Protein AF-A0A5C1QL79-F1 (afdb_monomer)

Secondary structure (DSSP, 8-state):
-----------S--EEEEEETTEEEEEE------TT------HHHHHHHHHHTTT-SSPP-HHHHHHHHH-TT---TTSHHHHHGGGGGGGTSGGGB-HHHHHHHHHHHHH-GGGHHHHHHHHHHHHS-SBHHHHHHH-S--HHHHHHHHHHHHHHHS------

pLDDT: mean 79.56, std 21.94, range [31.44, 98.38]

InterPro domains:
  IPR010181 CGCAxxGCC motif [PF09719] (61-155)

Structure (mmCIF, N/CA/C/O backbone):
data_AF-A0A5C1QL79-F1
#
_entry.id   AF-A0A5C1QL79-F1
#
loop_
_atom_site.group_PDB
_atom_site.id
_atom_site.type_symbol
_atom_site.label_atom_id
_atom_site.label_alt_id
_atom_site.label_comp_id
_atom_site.label_asym_id
_atom_site.label_entity_id
_atom_site.label_seq_id
_atom_site.pdbx_PDB_ins_code
_atom_site.Cartn_x
_atom_site.Cartn_y
_atom_site.Cartn_z
_atom_site.occupancy
_atom_site.B_iso_or_equiv
_atom_site.auth_seq_id
_atom_site.auth_comp_id
_atom_site.auth_asym_id
_atom_site.auth_atom_id
_atom_site.pdbx_PDB_model_num
ATOM 1 N N . MET A 1 1 ? 9.661 -48.368 19.932 1.00 37.50 1 MET A N 1
ATOM 2 C CA . MET A 1 1 ? 11.037 -48.043 19.492 1.00 37.50 1 MET A CA 1
ATOM 3 C C . MET A 1 1 ? 10.928 -47.336 18.146 1.00 37.50 1 MET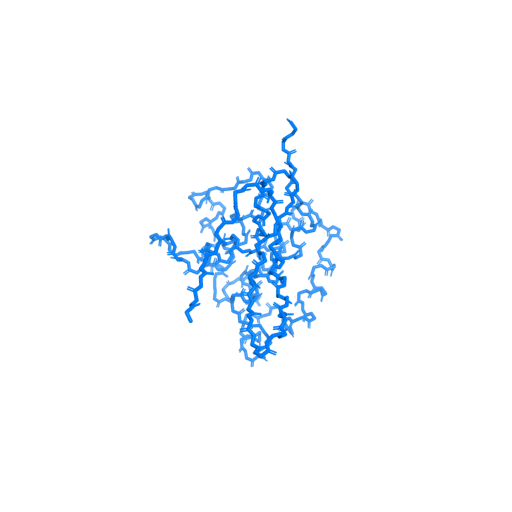 A C 1
ATOM 5 O O . MET A 1 1 ? 10.628 -47.990 17.159 1.00 37.50 1 MET A O 1
ATOM 9 N N . ILE A 1 2 ? 11.029 -46.004 18.117 1.00 36.25 2 ILE A N 1
ATOM 10 C CA . ILE A 1 2 ? 10.873 -45.214 16.884 1.00 36.25 2 ILE A CA 1
ATOM 11 C C . ILE A 1 2 ? 12.192 -45.301 16.110 1.00 36.25 2 ILE A C 1
ATOM 13 O O . ILE A 1 2 ? 13.220 -44.824 16.584 1.00 36.25 2 ILE A O 1
ATOM 17 N N . ARG A 1 3 ? 12.179 -45.957 14.947 1.00 33.50 3 ARG A N 1
ATOM 18 C CA . ARG A 1 3 ? 13.311 -45.989 14.012 1.00 33.50 3 ARG A CA 1
ATOM 19 C C . ARG A 1 3 ? 13.091 -44.905 12.959 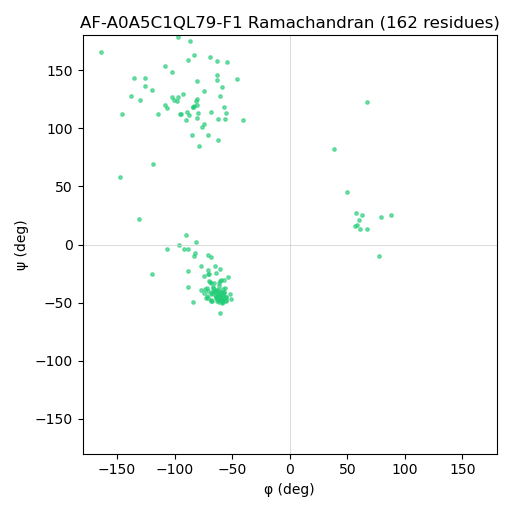1.00 33.50 3 ARG A C 1
ATOM 21 O O . ARG A 1 3 ? 12.176 -45.019 12.153 1.00 33.50 3 ARG A O 1
ATOM 28 N N . PHE A 1 4 ? 13.932 -43.875 12.965 1.00 34.81 4 PHE A N 1
ATOM 29 C CA . PHE A 1 4 ? 14.011 -42.905 11.875 1.00 34.81 4 PHE A CA 1
ATOM 30 C C . PHE A 1 4 ? 14.857 -43.507 10.750 1.00 34.81 4 PHE A C 1
ATOM 32 O O . PHE A 1 4 ? 16.066 -43.669 10.898 1.00 34.81 4 PHE A O 1
ATOM 39 N N . LEU A 1 5 ? 14.224 -43.874 9.638 1.00 39.47 5 LEU A N 1
ATOM 40 C CA . LEU A 1 5 ? 14.922 -44.177 8.390 1.00 39.47 5 LEU A CA 1
ATOM 41 C C . LEU A 1 5 ? 14.931 -42.898 7.552 1.00 39.47 5 LEU A C 1
ATOM 43 O O . LEU A 1 5 ? 13.877 -42.438 7.123 1.00 39.47 5 LEU A O 1
ATOM 47 N N . ILE A 1 6 ? 16.111 -42.308 7.355 1.00 38.75 6 ILE A N 1
ATOM 48 C CA . ILE A 1 6 ? 16.303 -41.195 6.418 1.00 38.75 6 ILE A CA 1
ATOM 49 C C . ILE A 1 6 ? 16.503 -41.818 5.028 1.00 38.75 6 ILE A C 1
ATOM 51 O O . ILE A 1 6 ? 17.470 -42.565 4.856 1.00 38.75 6 ILE A O 1
ATOM 55 N N . PRO A 1 7 ? 15.635 -41.555 4.035 1.00 36.47 7 PRO A N 1
ATOM 56 C CA . PRO A 1 7 ? 15.875 -42.029 2.686 1.00 36.47 7 PRO A CA 1
ATOM 57 C C . PRO A 1 7 ? 16.978 -41.198 2.023 1.00 36.47 7 PRO A C 1
ATOM 59 O O . PRO A 1 7 ? 16.960 -39.966 2.033 1.00 36.47 7 PRO A O 1
ATOM 62 N N . LEU A 1 8 ? 17.931 -41.907 1.420 1.00 38.38 8 LEU A N 1
ATOM 63 C CA . LEU A 1 8 ? 18.902 -41.370 0.477 1.00 38.38 8 LEU A CA 1
ATOM 64 C C . LEU A 1 8 ? 18.160 -40.831 -0.755 1.00 38.38 8 LEU A C 1
ATOM 66 O O . LEU A 1 8 ? 17.650 -41.598 -1.562 1.00 38.38 8 LEU A O 1
ATOM 70 N N . ASN A 1 9 ? 18.120 -39.503 -0.866 1.00 42.16 9 ASN A N 1
ATOM 71 C CA . ASN A 1 9 ? 18.076 -38.727 -2.106 1.00 42.16 9 ASN A CA 1
ATOM 72 C C . ASN A 1 9 ? 17.209 -39.292 -3.257 1.00 42.16 9 ASN A C 1
ATOM 74 O O . ASN A 1 9 ? 17.738 -39.844 -4.218 1.00 42.16 9 ASN A O 1
ATOM 78 N N . GLN A 1 10 ? 15.898 -39.034 -3.209 1.00 39.25 10 GLN A N 1
ATOM 79 C CA . GLN A 1 10 ? 15.092 -38.695 -4.389 1.00 39.25 10 GLN A CA 1
ATOM 80 C C . GLN A 1 10 ? 14.151 -37.548 -4.002 1.00 39.25 10 GLN A C 1
ATOM 82 O O . GLN A 1 10 ? 13.545 -37.549 -2.931 1.00 39.25 10 GLN A O 1
ATOM 87 N N . ARG A 1 11 ? 14.176 -36.487 -4.807 1.00 42.06 11 ARG A N 1
ATOM 88 C CA . ARG A 1 11 ? 13.841 -35.122 -4.394 1.00 42.06 11 ARG A CA 1
ATOM 89 C C . ARG A 1 11 ? 12.321 -34.869 -4.359 1.00 42.06 11 ARG A C 1
ATOM 91 O O . ARG A 1 11 ? 11.611 -35.259 -5.275 1.00 42.06 11 ARG A O 1
ATOM 98 N N . HIS A 1 12 ? 11.900 -34.125 -3.329 1.00 47.12 12 HIS A N 1
ATOM 99 C CA . HIS A 1 12 ? 10.636 -33.374 -3.168 1.00 47.12 12 HIS A CA 1
ATOM 100 C C . HIS A 1 12 ? 9.370 -34.046 -2.593 1.00 47.12 12 HIS A C 1
ATOM 102 O O . HIS A 1 12 ? 8.283 -33.503 -2.749 1.00 47.12 12 HIS A O 1
ATOM 108 N N . THR A 1 13 ? 9.486 -35.099 -1.777 1.00 41.12 13 THR A N 1
ATOM 109 C CA . THR A 1 13 ? 8.448 -35.424 -0.770 1.00 41.12 13 THR A CA 1
ATOM 110 C C . THR A 1 13 ? 9.078 -36.007 0.492 1.00 41.12 13 THR A C 1
ATOM 112 O O . THR A 1 13 ? 9.593 -37.124 0.468 1.00 41.12 13 THR A O 1
ATOM 115 N N . SER A 1 14 ? 9.014 -35.287 1.612 1.00 48.66 14 SER A N 1
ATOM 116 C CA . SER A 1 14 ? 9.331 -35.862 2.923 1.00 48.66 14 SER A CA 1
ATOM 117 C C . SER A 1 14 ? 8.075 -36.544 3.457 1.00 48.66 14 SER A C 1
ATOM 119 O O . SER A 1 14 ? 7.209 -35.893 4.036 1.00 48.66 14 SER A O 1
ATOM 121 N N . ALA A 1 15 ? 7.945 -37.847 3.218 1.00 51.12 15 ALA A N 1
ATOM 122 C CA . ALA A 1 15 ? 6.903 -38.654 3.841 1.00 51.12 15 ALA A CA 1
ATOM 123 C C . ALA A 1 15 ? 7.345 -39.032 5.259 1.00 51.12 15 ALA A C 1
ATOM 125 O O . ALA A 1 15 ? 8.422 -39.604 5.445 1.00 51.12 15 ALA A O 1
ATOM 126 N N . ILE A 1 16 ? 6.523 -38.714 6.260 1.00 57.44 16 ILE A N 1
ATOM 127 C CA . ILE A 1 16 ? 6.724 -39.216 7.619 1.00 57.44 16 ILE A CA 1
ATOM 128 C C . ILE A 1 16 ? 5.812 -40.424 7.799 1.00 57.44 16 ILE A C 1
ATOM 130 O O . ILE A 1 16 ? 4.597 -40.325 7.628 1.00 57.44 16 ILE A O 1
ATOM 134 N N . TYR A 1 17 ? 6.413 -41.557 8.149 1.00 51.44 17 TYR A N 1
ATOM 135 C CA . TYR A 1 17 ? 5.696 -42.795 8.421 1.00 51.44 17 TYR A CA 1
ATOM 136 C C . TYR A 1 17 ? 5.483 -42.950 9.922 1.00 51.44 17 TYR A C 1
ATOM 138 O O . TYR A 1 17 ? 6.443 -42.933 10.696 1.00 51.44 17 TYR A O 1
ATOM 146 N N . PHE A 1 18 ? 4.233 -43.170 10.319 1.00 56.03 18 PHE A N 1
ATOM 147 C CA . PHE A 1 18 ? 3.888 -43.598 11.670 1.00 56.03 18 PHE A CA 1
ATOM 148 C C . PHE A 1 18 ? 3.171 -44.946 11.610 1.00 56.03 18 PHE A C 1
ATOM 150 O O . PHE A 1 18 ? 2.254 -45.139 10.811 1.00 56.03 18 PHE A O 1
ATOM 157 N N . TYR A 1 19 ? 3.602 -45.867 12.472 1.00 51.09 19 TYR A N 1
ATOM 158 C CA . TYR A 1 19 ? 2.957 -47.159 12.684 1.00 51.09 19 TYR A CA 1
ATOM 159 C C . TYR A 1 19 ? 2.273 -47.156 14.047 1.00 51.09 19 TYR A C 1
ATOM 161 O O . TYR A 1 19 ? 2.938 -46.996 15.072 1.00 51.09 19 TYR A O 1
ATOM 169 N N . ILE A 1 20 ? 0.958 -47.358 14.046 1.00 60.03 20 ILE A N 1
ATOM 170 C CA . ILE A 1 20 ? 0.149 -47.599 15.245 1.00 60.03 20 ILE A CA 1
ATOM 171 C C . ILE A 1 20 ? -0.684 -48.850 14.949 1.00 60.03 20 ILE A C 1
ATOM 173 O O . ILE A 1 20 ? -1.341 -48.906 13.916 1.00 60.03 20 ILE A O 1
ATOM 177 N N . ASP A 1 21 ? -0.594 -49.875 15.800 1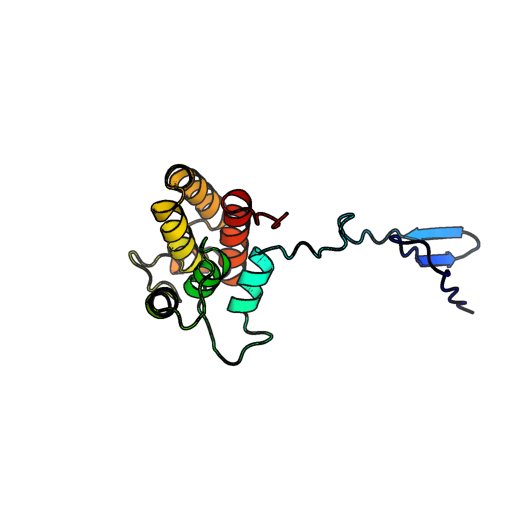.00 65.00 21 ASP A N 1
ATOM 178 C CA . ASP A 1 21 ? -1.376 -51.122 15.704 1.00 65.00 21 ASP A CA 1
ATOM 179 C C . ASP A 1 21 ? -1.374 -51.800 14.319 1.00 65.00 21 ASP A C 1
ATOM 181 O O . ASP A 1 21 ? -2.403 -52.239 13.815 1.00 65.00 21 ASP A O 1
ATOM 185 N N . ASN A 1 22 ? -0.196 -51.897 13.690 1.00 61.16 22 ASN A N 1
ATOM 186 C CA . ASN A 1 22 ? -0.007 -52.446 12.335 1.00 61.16 22 ASN A CA 1
ATOM 187 C C . ASN A 1 22 ? -0.748 -51.691 11.212 1.00 61.16 22 ASN A C 1
ATOM 189 O O . ASN A 1 22 ? -0.806 -52.175 10.082 1.00 61.16 22 ASN A O 1
ATOM 193 N N . ILE A 1 23 ? -1.255 -50.487 11.482 1.00 53.84 23 ILE A N 1
ATOM 194 C CA . ILE A 1 23 ? -1.826 -49.584 10.484 1.00 53.84 23 ILE A CA 1
ATOM 195 C C . ILE A 1 23 ? -0.776 -48.523 10.145 1.00 53.84 23 ILE A C 1
ATOM 197 O O . ILE A 1 23 ? -0.242 -47.837 11.021 1.00 53.84 23 ILE A O 1
ATOM 201 N N . CYS A 1 24 ? -0.459 -48.407 8.855 1.00 50.56 24 CYS A N 1
ATOM 202 C CA . CYS A 1 24 ? 0.482 -47.419 8.346 1.00 50.56 24 CYS A CA 1
ATOM 203 C C . CYS A 1 24 ? -0.278 -46.129 8.012 1.00 50.56 24 CYS A C 1
ATOM 205 O O . CYS A 1 24 ? -1.095 -46.114 7.091 1.00 50.56 24 CYS A O 1
ATOM 207 N N . PHE A 1 25 ? -0.012 -45.046 8.744 1.00 48.22 25 PHE A N 1
ATOM 208 C CA . PHE A 1 25 ? -0.576 -43.730 8.442 1.00 48.22 25 PHE A CA 1
ATOM 209 C C . PHE A 1 25 ? 0.380 -42.937 7.554 1.00 48.22 25 PHE A C 1
ATOM 211 O O . PHE A 1 25 ? 1.569 -42.816 7.858 1.00 48.22 25 PHE A O 1
ATOM 218 N N . PHE A 1 26 ? -0.159 -42.393 6.461 1.00 53.66 26 PHE A N 1
ATOM 219 C CA . PHE A 1 26 ? 0.588 -41.593 5.500 1.00 53.66 26 PHE A CA 1
ATOM 220 C C . PHE A 1 26 ? 0.213 -40.118 5.654 1.00 53.66 26 PHE A C 1
ATOM 222 O O . PHE A 1 26 ? -0.938 -39.743 5.435 1.00 53.66 26 PHE A O 1
ATOM 229 N N . ILE A 1 27 ? 1.178 -39.275 6.022 1.00 50.19 27 ILE A N 1
ATOM 230 C CA . ILE A 1 27 ? 1.002 -37.819 6.042 1.00 50.19 27 ILE A CA 1
ATOM 231 C C . ILE A 1 27 ? 1.936 -37.223 4.990 1.00 50.19 27 ILE A C 1
ATOM 233 O O . ILE A 1 27 ? 3.160 -37.276 5.126 1.00 50.19 27 ILE A O 1
ATOM 237 N N . TYR A 1 28 ? 1.348 -36.660 3.934 1.00 46.53 28 TYR A N 1
ATOM 238 C CA . TYR A 1 28 ? 2.069 -35.878 2.934 1.00 46.53 28 TYR A CA 1
ATOM 239 C C . TYR A 1 28 ? 2.219 -34.439 3.438 1.00 46.53 28 TYR A C 1
ATOM 241 O O . TYR A 1 28 ? 1.225 -33.741 3.630 1.00 46.53 28 TYR A O 1
ATOM 249 N N . ILE A 1 29 ? 3.456 -33.977 3.629 1.00 50.12 29 ILE A N 1
ATOM 250 C CA . ILE A 1 29 ? 3.745 -32.550 3.807 1.00 50.12 29 ILE A CA 1
ATOM 251 C C . ILE A 1 29 ? 4.010 -31.968 2.415 1.00 50.12 29 ILE A C 1
ATOM 253 O O . ILE A 1 29 ? 5.042 -32.257 1.809 1.00 50.12 29 ILE A O 1
ATOM 257 N N . LEU A 1 30 ? 3.066 -31.180 1.892 1.00 44.19 30 LEU A N 1
ATOM 258 C CA . LEU A 1 30 ? 3.231 -30.469 0.623 1.00 44.19 30 LEU A CA 1
ATOM 259 C C . LEU A 1 30 ? 4.140 -29.253 0.844 1.00 44.19 30 LEU A C 1
ATOM 261 O O . LEU A 1 30 ? 3.703 -28.228 1.362 1.00 44.19 30 LEU A O 1
ATOM 265 N N . ASN A 1 31 ? 5.410 -29.372 0.458 1.00 48.97 31 ASN A N 1
ATOM 266 C CA . ASN A 1 31 ? 6.298 -28.219 0.335 1.00 48.97 31 ASN A CA 1
ATOM 267 C C . ASN A 1 31 ? 6.059 -27.566 -1.029 1.00 48.97 31 ASN A C 1
ATOM 269 O O . ASN A 1 31 ? 6.240 -28.198 -2.065 1.00 48.97 31 ASN A O 1
ATOM 273 N N . ASN A 1 32 ? 5.631 -26.306 -1.008 1.00 41.94 32 ASN A N 1
ATOM 274 C CA . ASN A 1 32 ? 5.292 -25.524 -2.193 1.00 41.94 32 ASN A CA 1
ATOM 275 C C . ASN A 1 32 ? 6.589 -25.009 -2.852 1.00 41.94 32 ASN A C 1
ATOM 277 O O . ASN A 1 32 ? 7.066 -23.925 -2.527 1.00 41.94 32 ASN A O 1
ATOM 281 N N . GLN A 1 33 ? 7.221 -25.823 -3.700 1.00 39.81 33 GLN A N 1
ATOM 282 C CA . GLN A 1 33 ? 8.420 -25.455 -4.466 1.00 39.81 33 GLN A CA 1
ATOM 283 C C . GLN A 1 33 ? 8.182 -25.710 -5.957 1.00 39.81 33 GLN A C 1
ATOM 285 O O . GLN A 1 33 ? 7.626 -26.744 -6.324 1.00 39.81 33 GLN A O 1
ATOM 290 N N . ASN A 1 34 ? 8.602 -24.768 -6.802 1.00 43.94 34 ASN A N 1
ATOM 291 C CA . ASN A 1 34 ? 8.626 -24.923 -8.255 1.00 43.94 34 ASN A CA 1
ATOM 292 C C . ASN A 1 34 ? 9.902 -25.668 -8.710 1.00 43.94 34 ASN A C 1
ATOM 294 O O . ASN A 1 34 ? 10.879 -25.803 -7.972 1.00 43.94 34 ASN A O 1
ATOM 298 N N . GLU A 1 35 ? 9.882 -26.167 -9.947 1.00 43.78 35 GLU A N 1
ATOM 299 C CA . GLU A 1 35 ? 10.914 -27.046 -10.523 1.00 43.78 35 GLU A CA 1
ATOM 300 C C . GLU A 1 35 ? 12.280 -26.363 -10.754 1.00 43.78 35 GLU A C 1
ATOM 302 O O . GLU A 1 35 ? 13.273 -27.047 -10.995 1.00 43.78 35 GLU A O 1
ATOM 307 N N . SER A 1 36 ? 12.367 -25.034 -10.628 1.00 50.75 36 SER A N 1
ATOM 308 C CA . SER A 1 36 ? 13.611 -24.259 -10.757 1.00 50.75 36 SER A CA 1
ATOM 309 C C . SER A 1 36 ? 14.392 -24.105 -9.445 1.00 50.75 36 SER A C 1
ATOM 311 O O . SER A 1 36 ? 15.487 -23.546 -9.454 1.00 50.75 36 SER A O 1
ATOM 313 N N . GLY A 1 37 ? 13.871 -24.597 -8.312 1.00 42.38 37 GLY A N 1
ATOM 314 C CA . GLY A 1 37 ? 14.518 -24.428 -7.004 1.00 42.38 37 GLY A CA 1
ATOM 315 C C . GLY A 1 37 ? 14.552 -22.974 -6.518 1.00 42.38 37 GLY A C 1
ATOM 316 O O . GLY A 1 37 ? 15.257 -22.662 -5.557 1.00 42.38 37 GLY A O 1
ATOM 317 N N . GLU A 1 38 ? 13.790 -22.090 -7.162 1.00 41.31 38 GLU A N 1
ATOM 318 C CA . GLU A 1 38 ? 13.656 -20.693 -6.784 1.00 41.31 38 GLU A CA 1
ATOM 319 C C . GLU A 1 38 ? 12.525 -20.600 -5.758 1.00 41.31 38 GLU A C 1
ATOM 321 O O . GLU A 1 38 ? 11.358 -20.849 -6.063 1.00 41.31 38 GLU A O 1
ATOM 326 N N . LEU A 1 39 ? 12.863 -20.286 -4.506 1.00 44.00 39 LEU A N 1
ATOM 327 C CA . LEU A 1 39 ? 11.859 -19.936 -3.508 1.00 44.00 39 LEU A CA 1
ATOM 328 C C . LEU A 1 39 ? 11.070 -18.761 -4.100 1.00 44.00 39 LEU A C 1
ATOM 330 O O . LEU A 1 39 ? 11.627 -17.672 -4.216 1.00 44.00 39 LEU A O 1
ATOM 334 N N . LEU A 1 40 ? 9.816 -18.976 -4.514 1.00 49.25 40 LEU A N 1
ATOM 335 C CA . LEU A 1 40 ? 8.912 -17.876 -4.835 1.00 49.25 40 LEU A CA 1
ATOM 336 C C . LEU A 1 40 ? 8.735 -17.098 -3.536 1.00 49.25 40 LEU A C 1
ATOM 338 O O . LEU A 1 40 ? 7.893 -17.426 -2.701 1.00 49.25 40 LEU A O 1
ATOM 342 N N . VAL A 1 41 ? 9.605 -16.118 -3.316 1.00 56.41 41 VAL A N 1
ATOM 343 C CA . VAL A 1 41 ? 9.419 -15.151 -2.253 1.00 56.41 41 VAL A CA 1
ATOM 344 C C . VAL A 1 41 ? 8.253 -14.311 -2.731 1.00 56.41 41 VAL A C 1
ATOM 346 O O . VAL A 1 41 ? 8.407 -13.395 -3.534 1.00 56.41 41 VAL A O 1
ATOM 349 N N . ASN A 1 42 ? 7.065 -14.703 -2.288 1.00 75.00 42 ASN A N 1
ATOM 350 C CA . ASN A 1 42 ? 5.874 -13.877 -2.275 1.00 75.00 42 ASN A CA 1
ATOM 351 C C . ASN A 1 42 ? 6.303 -12.465 -1.846 1.00 75.00 42 ASN A C 1
ATOM 353 O O . ASN A 1 42 ? 6.705 -12.254 -0.699 1.00 75.00 42 ASN A O 1
ATOM 357 N N . ARG A 1 43 ? 6.332 -11.495 -2.769 1.00 88.00 43 ARG A N 1
ATOM 358 C CA . ARG A 1 43 ? 6.893 -10.161 -2.481 1.00 88.00 43 ARG A CA 1
ATOM 359 C C . ARG A 1 43 ? 6.074 -9.438 -1.417 1.00 88.00 43 ARG A C 1
ATOM 361 O O . ARG A 1 43 ? 6.543 -8.498 -0.786 1.00 88.00 43 ARG A O 1
ATOM 368 N N . GLU A 1 44 ? 4.840 -9.859 -1.168 1.00 92.25 44 GLU A N 1
ATOM 369 C CA . GLU A 1 44 ? 4.035 -9.392 -0.048 1.00 92.25 44 GLU A CA 1
ATOM 370 C C . GLU A 1 44 ? 4.624 -9.818 1.303 1.00 92.25 44 GLU A C 1
ATOM 372 O O . GLU A 1 44 ? 4.553 -9.038 2.255 1.00 92.25 44 GLU A O 1
ATOM 377 N N . ASP A 1 45 ? 5.265 -10.989 1.374 1.00 89.50 45 ASP A N 1
ATOM 378 C CA . ASP A 1 45 ? 6.008 -11.437 2.551 1.00 89.50 45 ASP A CA 1
ATOM 379 C C . ASP A 1 45 ? 7.293 -10.614 2.700 1.00 89.50 45 ASP A C 1
ATOM 381 O O . ASP A 1 45 ? 7.595 -10.158 3.800 1.00 89.50 45 ASP A O 1
ATOM 385 N N . GLU A 1 46 ? 7.984 -10.299 1.598 1.00 89.31 46 GLU A N 1
ATOM 386 C CA . GLU A 1 46 ? 9.138 -9.387 1.611 1.00 89.31 46 GLU A CA 1
ATOM 387 C C . GLU A 1 46 ? 8.748 -7.989 2.135 1.00 89.31 46 GLU A C 1
ATOM 389 O O . GLU A 1 46 ? 9.390 -7.434 3.033 1.00 89.31 46 GLU A O 1
ATOM 394 N N . ALA A 1 47 ? 7.646 -7.423 1.635 1.00 91.19 47 ALA A N 1
ATOM 395 C CA . ALA A 1 47 ? 7.108 -6.151 2.114 1.00 91.19 47 ALA A CA 1
ATOM 396 C C . ALA A 1 47 ? 6.744 -6.219 3.607 1.00 91.19 47 ALA A C 1
ATOM 398 O O . ALA A 1 47 ? 7.014 -5.284 4.373 1.00 91.19 47 ALA A O 1
ATOM 399 N N . LEU A 1 48 ? 6.160 -7.332 4.054 1.00 91.56 48 LEU A N 1
ATOM 400 C CA . LEU A 1 48 ? 5.836 -7.549 5.459 1.00 91.56 48 LEU A CA 1
ATOM 401 C C . LEU A 1 48 ? 7.095 -7.680 6.330 1.00 91.56 48 LEU A C 1
ATOM 403 O O . LEU A 1 48 ? 7.125 -7.165 7.452 1.00 91.56 48 LEU A O 1
ATOM 407 N N . GLU A 1 49 ? 8.151 -8.321 5.841 1.00 89.31 49 GLU A N 1
ATOM 408 C CA . GLU A 1 49 ? 9.441 -8.407 6.525 1.00 89.31 49 GLU A CA 1
ATOM 409 C C . GLU A 1 49 ? 10.092 -7.034 6.684 1.00 89.31 49 GLU A C 1
ATOM 411 O O . GLU A 1 49 ? 10.521 -6.686 7.794 1.00 89.31 49 GLU A O 1
ATOM 416 N N . HIS A 1 50 ? 10.090 -6.213 5.626 1.00 86.38 50 HIS A N 1
ATOM 417 C CA . HIS A 1 50 ? 10.536 -4.820 5.715 1.00 86.38 50 HIS A CA 1
ATOM 418 C C . HIS A 1 50 ? 9.746 -4.087 6.808 1.00 86.38 50 HIS A C 1
ATOM 420 O O . HIS A 1 50 ? 10.342 -3.471 7.698 1.00 86.38 50 HIS A O 1
ATOM 426 N N . PHE A 1 51 ? 8.416 -4.218 6.812 1.00 89.06 51 PHE A N 1
ATOM 427 C CA . PHE A 1 51 ? 7.543 -3.553 7.782 1.00 89.06 51 PHE A CA 1
ATOM 428 C C . PHE A 1 51 ? 7.724 -4.032 9.232 1.00 89.06 51 PHE A C 1
ATOM 430 O O . PHE A 1 51 ? 7.690 -3.220 10.154 1.00 89.06 51 PHE A O 1
ATOM 437 N N . THR A 1 52 ? 7.906 -5.332 9.464 1.00 86.12 52 THR A N 1
ATOM 438 C CA . THR A 1 52 ? 7.971 -5.912 10.821 1.00 86.12 52 THR A CA 1
ATOM 439 C C . THR A 1 52 ? 9.350 -5.809 11.473 1.00 86.12 52 THR A C 1
ATOM 441 O O . THR A 1 52 ? 9.472 -6.044 12.674 1.00 86.12 52 THR A O 1
ATOM 444 N N . HIS A 1 53 ? 10.376 -5.409 10.717 1.00 75.31 53 HIS A N 1
ATOM 445 C CA . HIS A 1 53 ? 11.750 -5.189 11.189 1.00 75.31 53 HIS A CA 1
ATOM 446 C C . HIS A 1 53 ? 12.433 -6.418 11.792 1.00 75.31 53 HIS A C 1
ATOM 448 O O . HIS A 1 53 ? 13.405 -6.254 12.530 1.00 75.31 53 HIS A O 1
ATOM 454 N N . LYS A 1 54 ? 11.979 -7.642 11.483 1.00 63.88 54 LYS A N 1
ATOM 455 C CA . LYS A 1 54 ? 12.564 -8.866 12.062 1.00 63.88 54 LYS A CA 1
ATOM 456 C C . LYS A 1 54 ? 14.086 -8.953 11.879 1.00 63.88 54 LYS A C 1
ATOM 458 O O . LYS A 1 54 ? 14.751 -9.505 12.744 1.00 63.88 54 LYS A O 1
ATOM 463 N N . ASN A 1 55 ? 14.629 -8.337 10.823 1.00 57.78 55 ASN A N 1
ATOM 464 C CA . ASN A 1 55 ? 16.043 -8.429 10.450 1.00 57.78 55 ASN A CA 1
ATOM 465 C C . ASN A 1 55 ? 16.722 -7.063 10.179 1.00 57.78 55 ASN A C 1
ATOM 467 O O . ASN A 1 55 ? 17.708 -7.005 9.445 1.00 57.78 55 ASN A O 1
ATOM 471 N N . ARG A 1 56 ? 16.201 -5.930 10.689 1.00 64.00 56 ARG A N 1
ATOM 472 C CA . ARG A 1 56 ? 16.702 -4.582 10.318 1.00 64.00 56 ARG A CA 1
ATOM 473 C C . ARG A 1 56 ? 16.888 -3.644 11.510 1.00 64.00 56 ARG A C 1
ATOM 475 O O . ARG A 1 56 ? 16.069 -3.601 12.419 1.00 64.00 56 ARG A O 1
ATOM 482 N N . LYS A 1 57 ? 17.942 -2.816 11.442 1.00 67.25 57 LYS A N 1
ATOM 483 C CA . LYS A 1 57 ? 18.194 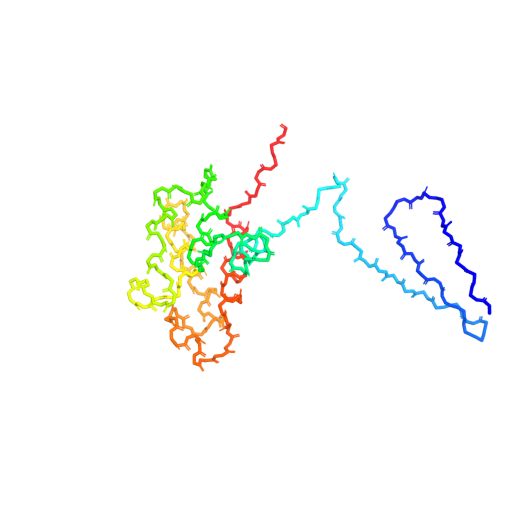-1.719 12.400 1.00 67.25 57 LYS A CA 1
ATOM 484 C C . LYS A 1 57 ? 17.270 -0.512 12.192 1.00 67.25 57 LYS A C 1
ATOM 486 O O . LYS A 1 57 ? 17.019 0.231 13.135 1.00 67.25 57 LYS A O 1
ATOM 491 N N . VAL A 1 58 ? 16.780 -0.303 10.967 1.00 75.69 58 VAL A N 1
ATOM 492 C CA . VAL A 1 58 ? 15.971 0.868 10.596 1.00 75.69 58 VAL A CA 1
ATOM 493 C C . VAL A 1 58 ? 14.498 0.488 10.530 1.00 75.69 58 VAL A C 1
ATOM 495 O O . VAL A 1 58 ? 14.126 -0.451 9.824 1.00 75.69 58 VAL A O 1
ATOM 498 N N . ARG A 1 59 ? 13.656 1.242 11.246 1.00 81.50 59 ARG A N 1
ATOM 499 C CA . ARG A 1 59 ? 12.202 1.088 11.172 1.00 81.50 59 ARG A CA 1
ATOM 500 C C . ARG A 1 59 ? 11.651 1.798 9.940 1.00 81.50 59 ARG A C 1
ATOM 502 O O . ARG A 1 59 ? 11.773 3.016 9.835 1.00 81.50 59 ARG A O 1
ATOM 509 N N . VAL A 1 60 ? 11.004 1.048 9.056 1.00 89.62 60 VAL A N 1
ATOM 510 C CA . VAL A 1 60 ? 10.234 1.569 7.916 1.00 89.62 60 VAL A CA 1
ATOM 511 C C . VAL A 1 60 ? 8.732 1.524 8.192 1.00 89.62 60 VAL A C 1
ATOM 513 O O . VAL A 1 60 ? 8.231 0.676 8.925 1.00 89.62 60 VAL A O 1
ATOM 516 N N . ASN A 1 61 ? 7.973 2.460 7.639 1.00 94.75 61 ASN A N 1
ATOM 517 C CA . ASN A 1 61 ? 6.520 2.441 7.788 1.00 94.75 61 ASN A CA 1
ATOM 518 C C . ASN A 1 61 ? 5.842 1.573 6.701 1.00 94.75 61 ASN A C 1
ATOM 520 O O . ASN A 1 61 ? 6.486 1.079 5.779 1.00 94.75 61 ASN A O 1
ATOM 524 N N . CYS A 1 62 ? 4.520 1.401 6.802 1.00 95.38 62 CYS A N 1
ATOM 525 C CA . CYS A 1 62 ? 3.737 0.618 5.838 1.00 95.38 62 CYS A CA 1
ATOM 526 C C . CYS A 1 62 ? 3.789 1.152 4.394 1.00 95.38 62 CYS A C 1
ATOM 528 O O . CYS A 1 62 ? 3.709 0.358 3.466 1.00 95.38 62 CYS A O 1
ATOM 530 N N . ALA A 1 63 ? 3.931 2.465 4.199 1.00 96.94 63 ALA A N 1
ATOM 531 C CA . ALA A 1 63 ? 4.061 3.070 2.874 1.00 96.94 63 ALA A CA 1
ATOM 532 C C . ALA A 1 63 ? 5.444 2.781 2.268 1.00 96.94 63 ALA A C 1
ATOM 534 O O . ALA A 1 63 ? 5.547 2.334 1.131 1.00 96.94 63 ALA A O 1
ATOM 535 N N . GLN A 1 64 ? 6.502 2.964 3.061 1.00 95.50 64 GLN A N 1
ATOM 536 C CA . GLN A 1 64 ? 7.883 2.688 2.665 1.00 95.50 64 GLN A CA 1
ATOM 537 C C . GLN A 1 64 ? 8.101 1.214 2.322 1.00 95.50 64 GLN A C 1
ATOM 539 O O . GLN A 1 64 ? 8.807 0.923 1.365 1.00 95.50 64 GLN A O 1
ATOM 544 N N . ALA A 1 65 ? 7.489 0.298 3.080 1.00 94.81 65 ALA A N 1
ATOM 545 C CA . ALA A 1 65 ? 7.565 -1.136 2.819 1.00 94.81 65 ALA A CA 1
ATOM 546 C C . ALA A 1 65 ? 7.026 -1.493 1.424 1.00 94.81 65 ALA A C 1
ATOM 548 O O . ALA A 1 65 ? 7.727 -2.127 0.646 1.00 94.81 65 ALA A O 1
ATOM 549 N N . ILE A 1 66 ? 5.824 -1.018 1.078 1.00 96.38 66 ILE A N 1
ATOM 550 C CA . ILE A 1 66 ? 5.237 -1.243 -0.250 1.00 96.38 66 ILE A CA 1
ATOM 551 C C . ILE A 1 66 ? 6.081 -0.591 -1.345 1.00 96.38 66 ILE A C 1
ATOM 553 O O . ILE A 1 66 ? 6.419 -1.240 -2.331 1.00 96.38 66 ILE A O 1
ATOM 557 N N . LEU A 1 67 ? 6.459 0.674 -1.161 1.00 94.88 67 LEU A N 1
ATOM 558 C CA . LEU A 1 67 ? 7.203 1.420 -2.169 1.00 94.88 67 LEU A CA 1
ATOM 559 C C . LEU A 1 67 ? 8.573 0.784 -2.467 1.00 94.88 67 LEU A C 1
ATOM 561 O O . LEU A 1 67 ? 8.901 0.573 -3.630 1.00 94.88 67 LEU A O 1
ATOM 565 N N . LYS A 1 68 ? 9.352 0.431 -1.432 1.00 92.00 68 LYS A N 1
ATOM 566 C CA . LYS A 1 68 ? 10.659 -0.238 -1.581 1.00 92.00 68 LYS A CA 1
ATOM 567 C C . LYS A 1 68 ? 10.522 -1.558 -2.334 1.00 92.00 68 LYS A C 1
ATOM 569 O O . LYS A 1 68 ? 11.348 -1.838 -3.196 1.00 92.00 68 LYS A O 1
ATOM 574 N N . THR A 1 69 ? 9.506 -2.352 -2.006 1.00 92.38 69 THR A N 1
ATOM 575 C CA . THR A 1 69 ? 9.344 -3.683 -2.591 1.00 92.38 69 THR A CA 1
ATOM 576 C C . THR A 1 69 ? 8.853 -3.633 -4.029 1.00 92.38 69 THR A C 1
ATOM 578 O O . THR A 1 69 ? 9.357 -4.396 -4.843 1.00 92.38 69 THR A O 1
ATOM 581 N N . TYR A 1 70 ? 7.892 -2.767 -4.361 1.00 93.25 70 TYR A N 1
ATOM 582 C CA . TYR A 1 70 ? 7.148 -2.852 -5.626 1.00 93.25 70 TYR A CA 1
ATOM 583 C C . TYR A 1 70 ? 7.510 -1.804 -6.676 1.00 93.25 70 TYR A C 1
ATOM 585 O O . TYR A 1 70 ? 6.998 -1.878 -7.792 1.00 93.25 70 TYR A O 1
ATOM 593 N N . HIS A 1 71 ? 8.398 -0.855 -6.376 1.00 91.75 71 HIS A N 1
ATOM 594 C CA . HIS A 1 71 ? 8.838 0.095 -7.393 1.00 91.75 71 HIS A CA 1
ATOM 595 C C . HIS A 1 71 ? 9.524 -0.632 -8.572 1.00 91.75 71 HIS A C 1
ATOM 597 O O . HIS A 1 71 ? 10.463 -1.397 -8.331 1.00 91.75 71 HIS A O 1
ATOM 603 N N . PRO A 1 72 ? 9.118 -0.401 -9.838 1.00 84.88 72 PRO A N 1
ATOM 604 C CA . PRO A 1 72 ? 9.570 -1.203 -10.983 1.00 84.88 72 PRO A CA 1
ATOM 605 C C . PRO A 1 72 ? 11.080 -1.206 -11.223 1.00 84.88 72 PRO A C 1
ATOM 607 O O . PRO A 1 72 ? 11.626 -2.186 -11.714 1.00 84.88 72 PRO A O 1
ATOM 610 N N . THR A 1 73 ? 11.763 -0.114 -10.881 1.00 84.62 73 THR A N 1
ATOM 611 C CA . THR A 1 73 ? 13.219 0.001 -11.062 1.00 84.62 73 THR A CA 1
ATOM 612 C C . THR A 1 73 ? 14.025 -0.639 -9.932 1.00 84.62 73 THR A C 1
ATOM 614 O O . THR A 1 73 ? 15.248 -0.665 -10.015 1.00 84.62 73 THR A O 1
ATOM 617 N N . GLY A 1 74 ? 13.365 -1.082 -8.855 1.00 83.38 74 GLY A N 1
ATOM 618 C CA . GLY A 1 74 ? 14.006 -1.339 -7.570 1.00 83.38 74 GLY A CA 1
ATOM 619 C C . GLY A 1 74 ? 14.492 -0.034 -6.933 1.00 83.38 74 GLY A C 1
ATOM 620 O O . GLY A 1 74 ? 15.255 0.728 -7.524 1.00 83.38 74 GLY A O 1
ATOM 621 N N . LEU A 1 75 ? 14.035 0.269 -5.722 1.00 84.25 75 LEU A N 1
ATOM 622 C CA . LEU A 1 75 ? 14.537 1.421 -4.962 1.00 84.25 75 LEU A CA 1
ATOM 623 C C . LEU A 1 75 ? 15.389 0.944 -3.812 1.00 84.25 75 LEU A C 1
ATOM 625 O O . LEU A 1 75 ? 15.137 -0.132 -3.299 1.00 84.25 75 LEU A O 1
ATOM 629 N N . GLU A 1 76 ? 16.342 1.743 -3.344 1.00 85.69 76 GLU A N 1
ATOM 630 C CA . GLU A 1 76 ? 16.946 1.538 -2.027 1.00 85.69 76 GLU A CA 1
ATOM 631 C C . GLU A 1 76 ? 16.173 2.259 -0.922 1.00 85.69 76 GLU A C 1
ATOM 633 O O . GLU A 1 76 ? 15.429 3.204 -1.182 1.00 85.69 76 GLU A O 1
ATOM 638 N N . LEU A 1 77 ? 16.337 1.825 0.335 1.00 81.31 77 LEU A N 1
ATOM 639 C CA . LEU A 1 77 ? 15.679 2.514 1.456 1.00 81.31 77 LEU A CA 1
ATOM 640 C C . LEU A 1 77 ? 16.130 3.968 1.596 1.00 81.31 77 LEU A C 1
ATOM 642 O O . LEU A 1 77 ? 15.341 4.814 2.002 1.00 81.31 77 LEU A O 1
ATOM 646 N N . GLU A 1 78 ? 17.387 4.246 1.268 1.00 84.50 78 GLU A N 1
ATOM 647 C CA . GLU A 1 78 ? 17.959 5.593 1.315 1.00 84.50 78 GLU A CA 1
ATOM 648 C C . GLU A 1 78 ? 17.617 6.420 0.071 1.00 84.50 78 GLU A C 1
ATOM 650 O O . GLU A 1 78 ? 18.058 7.559 -0.045 1.00 84.50 78 GLU A O 1
ATOM 655 N N . SER A 1 79 ? 16.835 5.870 -0.866 1.00 89.81 79 SER A N 1
ATOM 656 C CA . SER A 1 79 ? 16.364 6.650 -2.007 1.00 89.81 79 SER A CA 1
ATOM 657 C C . SER A 1 79 ? 15.476 7.799 -1.529 1.00 89.81 79 SER A C 1
ATOM 659 O O . SER A 1 79 ? 14.684 7.640 -0.594 1.00 89.81 79 SER A O 1
ATOM 661 N N . GLU A 1 80 ? 15.606 8.951 -2.186 1.00 92.12 80 GLU A N 1
ATOM 662 C CA . GLU A 1 80 ? 14.865 10.174 -1.859 1.00 92.12 80 GLU A CA 1
ATOM 663 C C . GLU A 1 80 ? 13.360 9.900 -1.764 1.00 92.12 80 GLU A C 1
ATOM 665 O O . GLU A 1 80 ? 12.738 10.185 -0.742 1.00 92.12 80 GLU A O 1
ATOM 670 N N . LEU A 1 81 ? 12.814 9.187 -2.752 1.00 91.75 81 LEU A N 1
ATOM 671 C CA . LEU A 1 81 ? 11.403 8.816 -2.799 1.00 91.75 81 LEU A CA 1
ATOM 672 C C . LEU A 1 81 ? 10.975 7.932 -1.609 1.00 91.75 81 LEU A C 1
ATOM 674 O O . LEU A 1 81 ? 9.928 8.155 -1.002 1.00 91.75 81 LEU A O 1
ATOM 678 N N . VAL A 1 82 ? 11.786 6.948 -1.198 1.00 90.56 82 VAL A N 1
ATOM 679 C CA . VAL A 1 82 ? 11.461 6.129 -0.012 1.00 90.56 82 VAL A CA 1
ATOM 680 C C . VAL A 1 82 ? 11.556 6.949 1.279 1.00 90.56 82 VAL A C 1
ATOM 682 O O . VAL A 1 82 ? 10.778 6.720 2.215 1.00 90.56 82 VAL A O 1
ATOM 685 N N . GLN A 1 83 ? 12.461 7.925 1.358 1.00 93.00 83 GLN A N 1
ATOM 686 C CA . GLN A 1 83 ? 12.560 8.821 2.513 1.00 93.00 83 GLN A CA 1
ATOM 687 C C . GLN A 1 83 ? 11.394 9.812 2.583 1.00 93.00 83 GLN A C 1
ATOM 689 O O . GLN A 1 83 ? 10.863 10.034 3.673 1.00 93.00 83 GLN A O 1
ATOM 694 N N . GLU A 1 84 ? 10.908 10.327 1.455 1.00 94.00 84 GLU A N 1
ATOM 695 C CA . GLU A 1 84 ? 9.693 11.148 1.406 1.00 94.00 84 GLU A CA 1
ATOM 696 C C . GLU A 1 84 ? 8.487 10.400 1.984 1.00 94.00 84 GLU A C 1
ATOM 698 O O . GLU A 1 84 ? 7.714 10.947 2.780 1.00 94.00 84 GLU A O 1
ATOM 703 N N . PHE A 1 85 ? 8.373 9.105 1.679 1.00 95.56 85 PHE A N 1
ATOM 704 C CA . PHE A 1 85 ? 7.271 8.259 2.134 1.00 95.56 85 PHE A CA 1
ATOM 705 C C . PHE A 1 85 ? 7.312 7.938 3.633 1.00 95.56 85 PHE A C 1
ATOM 707 O O . PHE A 1 85 ? 6.326 7.451 4.203 1.00 95.56 85 PHE A O 1
ATOM 714 N N . LYS A 1 86 ? 8.401 8.282 4.331 1.00 94.31 86 LYS A N 1
ATOM 715 C CA . LYS A 1 86 ? 8.516 8.175 5.793 1.00 94.31 86 LYS A CA 1
ATOM 716 C C . LYS A 1 86 ? 7.419 8.954 6.522 1.00 94.31 86 LYS A C 1
ATOM 718 O O . LYS A 1 86 ? 6.969 8.527 7.591 1.00 94.31 86 LYS A O 1
ATOM 723 N N . GLN A 1 87 ? 6.935 10.047 5.931 1.00 94.44 87 GLN A N 1
ATOM 724 C CA . GLN A 1 87 ? 5.896 10.886 6.527 1.00 94.44 87 GLN A CA 1
ATOM 725 C C . GLN A 1 87 ? 4.480 10.292 6.420 1.00 94.44 87 GLN A C 1
ATOM 727 O O . GLN A 1 87 ? 3.615 10.676 7.203 1.00 94.44 87 GLN A O 1
ATOM 732 N N . TYR A 1 88 ? 4.240 9.322 5.527 1.00 95.94 88 TYR A N 1
ATOM 733 C CA . TYR A 1 88 ? 2.901 8.783 5.230 1.00 95.94 88 TYR A CA 1
ATOM 734 C C . TYR A 1 88 ? 2.483 7.581 6.096 1.00 95.94 88 TYR A C 1
ATOM 736 O O . TYR A 1 88 ? 1.425 6.980 5.899 1.00 95.94 88 TYR A O 1
ATOM 744 N N . GLY A 1 89 ? 3.270 7.247 7.120 1.00 92.88 89 GLY A N 1
ATOM 745 C CA . GLY A 1 89 ? 2.916 6.223 8.103 1.00 92.88 89 GLY A CA 1
ATOM 746 C C . GLY A 1 89 ? 1.760 6.631 9.029 1.00 92.88 89 GLY A C 1
ATOM 747 O O . GLY A 1 89 ? 1.462 7.807 9.219 1.00 92.88 89 GLY A O 1
ATOM 748 N N . HIS A 1 90 ? 1.127 5.646 9.676 1.00 92.81 90 HIS A N 1
ATOM 749 C CA . HIS A 1 90 ? 0.133 5.857 10.746 1.00 92.81 90 HIS A CA 1
ATOM 750 C C . HIS A 1 90 ? -1.090 6.721 10.363 1.00 92.81 90 HIS A C 1
ATOM 752 O O . HIS A 1 90 ? -1.706 7.340 11.230 1.00 92.81 90 HIS A O 1
ATOM 758 N N . GLY A 1 91 ? -1.475 6.751 9.083 1.00 93.25 91 GLY A N 1
ATOM 759 C CA . GLY A 1 91 ? -2.611 7.561 8.623 1.00 93.25 91 GLY A CA 1
ATOM 760 C C . GLY A 1 91 ? -2.279 9.041 8.436 1.00 93.25 91 GLY A C 1
ATOM 761 O O . GLY A 1 91 ? -3.162 9.889 8.548 1.00 93.25 91 GLY A O 1
ATOM 762 N N . LYS A 1 92 ? -1.001 9.362 8.215 1.00 96.38 92 LYS A N 1
ATOM 763 C CA . LYS A 1 92 ? -0.533 10.712 7.879 1.00 96.38 92 LYS A CA 1
ATOM 764 C C . LYS A 1 92 ? -0.462 10.972 6.372 1.00 96.38 92 LYS A C 1
ATOM 766 O O . LYS A 1 92 ? -0.185 12.102 5.989 1.00 96.38 92 LYS A O 1
ATOM 771 N N . ALA A 1 93 ? -0.742 9.964 5.544 1.00 95.62 93 ALA A N 1
ATOM 772 C CA . ALA A 1 93 ? -0.949 10.151 4.113 1.00 95.62 93 ALA A CA 1
ATOM 773 C C . ALA A 1 93 ? -2.042 11.210 3.842 1.00 95.62 93 ALA A C 1
ATOM 775 O O . ALA A 1 93 ? -2.899 11.441 4.716 1.00 95.62 93 ALA A O 1
ATOM 776 N N . PRO A 1 94 ? -2.048 11.838 2.651 1.00 94.81 94 PRO A N 1
ATOM 777 C CA . PRO A 1 94 ? -3.152 12.684 2.209 1.00 94.81 94 PRO A CA 1
ATOM 778 C C . PRO A 1 94 ? -4.507 12.014 2.463 1.00 94.81 94 PRO A C 1
ATOM 780 O O . PRO A 1 94 ? -4.637 10.792 2.400 1.00 94.81 94 PRO A O 1
ATOM 783 N N . GLN A 1 95 ? -5.505 12.811 2.853 1.00 96.00 95 GLN A N 1
ATOM 784 C CA . GLN A 1 95 ? -6.845 12.322 3.222 1.00 96.00 95 GLN A CA 1
ATOM 785 C C . GLN A 1 95 ? -6.873 11.297 4.380 1.00 96.00 95 GLN A C 1
ATOM 787 O O . GLN A 1 95 ? -7.877 10.628 4.611 1.00 96.00 95 GLN A O 1
ATOM 792 N N . LYS A 1 96 ? -5.787 11.189 5.160 1.00 97.25 96 LYS A N 1
ATOM 793 C CA . LYS A 1 96 ? -5.627 10.233 6.275 1.00 97.25 96 LYS A CA 1
ATOM 794 C C . LYS A 1 96 ? -5.671 8.765 5.843 1.00 97.25 96 LYS A C 1
ATOM 796 O O . LYS A 1 96 ? -5.985 7.877 6.648 1.00 97.25 96 LYS A O 1
ATOM 801 N N . TYR A 1 97 ? -5.324 8.504 4.588 1.00 97.88 97 TYR A N 1
ATOM 802 C CA . TYR A 1 97 ? -5.314 7.164 4.024 1.00 97.88 97 TYR A CA 1
ATOM 803 C C . TYR A 1 97 ? -4.304 6.234 4.701 1.00 97.88 97 TYR A C 1
ATOM 805 O O . TYR A 1 97 ? -3.354 6.652 5.373 1.00 97.88 97 TYR A O 1
ATOM 813 N N . CYS A 1 98 ? -4.545 4.932 4.562 1.00 98.19 98 CYS A N 1
ATOM 814 C CA . CYS A 1 98 ? -3.579 3.902 4.912 1.00 98.19 98 CYS A CA 1
ATOM 815 C C . CYS A 1 98 ? -2.289 4.100 4.104 1.00 98.19 98 CYS A C 1
ATOM 817 O O . CYS A 1 98 ? -2.344 4.318 2.899 1.00 98.19 98 CYS A O 1
ATOM 819 N N . GLY A 1 99 ? -1.130 3.993 4.760 1.00 97.81 99 GLY A N 1
ATOM 820 C CA . GLY A 1 99 ? 0.159 4.171 4.086 1.00 97.81 99 GLY A CA 1
ATOM 821 C C . GLY A 1 99 ? 0.419 3.109 3.013 1.00 97.81 99 GLY A C 1
ATOM 822 O O . GLY A 1 99 ? 0.900 3.451 1.941 1.00 97.81 99 GLY A O 1
ATOM 823 N N . ALA A 1 100 ? 0.036 1.851 3.268 1.00 98.00 100 ALA A N 1
ATOM 824 C CA . ALA A 1 100 ? 0.153 0.775 2.279 1.00 98.00 100 ALA A CA 1
ATOM 825 C C . ALA A 1 100 ? -0.733 1.035 1.048 1.00 98.00 100 ALA A C 1
ATOM 827 O O . ALA A 1 100 ? -0.252 0.955 -0.076 1.00 98.00 100 ALA A O 1
ATOM 828 N N . TYR A 1 101 ? -1.995 1.426 1.271 1.00 98.31 101 TYR A N 1
ATOM 829 C CA . TYR A 1 101 ? -2.910 1.824 0.197 1.00 98.31 101 TYR A CA 1
ATOM 830 C C . TYR A 1 101 ? -2.354 3.003 -0.603 1.00 98.31 101 TYR A C 1
ATOM 832 O O . TYR A 1 101 ? -2.322 2.952 -1.825 1.00 98.31 101 TYR A O 1
ATOM 840 N N . PHE A 1 102 ? -1.887 4.052 0.079 1.00 98.38 102 PHE A N 1
ATOM 841 C CA . PHE A 1 102 ? -1.365 5.251 -0.571 1.00 98.38 102 PHE A CA 1
ATOM 842 C C . PHE A 1 102 ? -0.144 4.944 -1.446 1.00 98.38 102 PHE A C 1
ATOM 844 O O . PHE A 1 102 ? -0.084 5.396 -2.582 1.00 98.38 102 PHE A O 1
ATOM 851 N N . ALA A 1 103 ? 0.796 4.131 -0.955 1.00 97.62 103 ALA A N 1
ATOM 852 C CA . ALA A 1 103 ? 1.968 3.736 -1.733 1.00 97.62 103 ALA A CA 1
ATOM 853 C C . ALA A 1 103 ? 1.629 2.845 -2.930 1.00 97.62 103 ALA A C 1
ATOM 855 O O . ALA A 1 103 ? 2.166 3.059 -4.012 1.00 97.62 103 ALA A O 1
ATOM 856 N N . ALA A 1 104 ? 0.714 1.891 -2.762 1.00 97.81 104 ALA A N 1
ATOM 857 C CA . ALA A 1 104 ? 0.227 1.085 -3.875 1.00 97.81 104 ALA A CA 1
ATOM 858 C C . ALA A 1 104 ? -0.496 1.950 -4.920 1.00 97.81 104 ALA A C 1
ATOM 860 O O . ALA A 1 104 ? -0.212 1.827 -6.105 1.00 97.81 104 ALA A O 1
ATOM 861 N N . SER A 1 105 ? -1.351 2.880 -4.480 1.00 98.00 105 SER A N 1
ATOM 862 C CA . SER A 1 105 ? -2.058 3.818 -5.366 1.00 98.00 105 SER A CA 1
ATOM 863 C C . SER A 1 105 ? -1.071 4.660 -6.169 1.00 98.00 105 SER A C 1
ATOM 865 O O . SER A 1 105 ? -1.178 4.728 -7.383 1.00 98.00 105 SER A O 1
ATOM 867 N N . PHE A 1 106 ? -0.050 5.215 -5.510 1.00 97.31 106 PHE A N 1
ATOM 868 C CA . PHE A 1 106 ? 1.006 5.982 -6.168 1.00 97.31 106 PHE A CA 1
ATOM 869 C C . PHE A 1 106 ? 1.727 5.172 -7.260 1.00 97.31 106 PHE A C 1
ATOM 871 O O . PHE A 1 106 ? 1.923 5.665 -8.370 1.00 97.31 106 PHE A O 1
ATOM 878 N N . LEU A 1 107 ? 2.098 3.919 -6.972 1.00 96.25 107 LEU A N 1
ATOM 879 C CA . LEU A 1 107 ? 2.751 3.039 -7.949 1.00 96.25 107 LEU A CA 1
ATOM 880 C C . LEU A 1 107 ? 1.844 2.732 -9.146 1.00 96.25 107 LEU A C 1
ATOM 882 O O . LEU A 1 107 ? 2.304 2.739 -10.289 1.00 96.25 107 LEU A O 1
ATOM 886 N N . LEU A 1 108 ? 0.563 2.469 -8.892 1.00 96.94 108 LEU A N 1
ATOM 887 C CA . LEU A 1 108 ? -0.417 2.179 -9.934 1.00 96.94 108 LEU A CA 1
ATOM 888 C C . LEU A 1 108 ? -0.705 3.416 -10.782 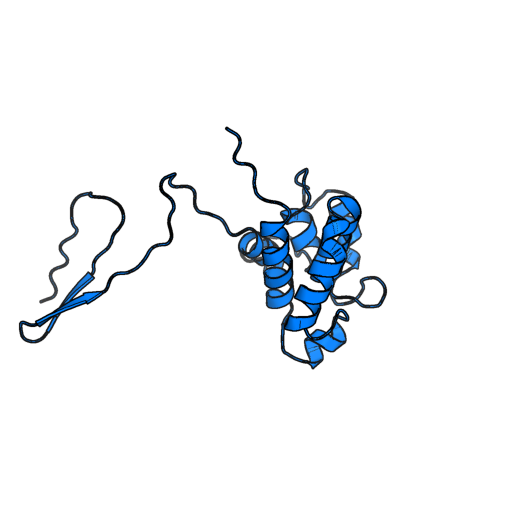1.00 96.94 108 LEU A C 1
ATOM 890 O O . LEU A 1 108 ? -0.583 3.344 -11.995 1.00 96.94 108 LEU A O 1
ATOM 894 N N . GLU A 1 109 ? -0.981 4.567 -10.178 1.00 96.50 109 GLU A N 1
ATOM 895 C CA . GLU A 1 109 ? -1.185 5.830 -10.898 1.00 96.50 109 GLU A CA 1
ATOM 896 C C . GLU A 1 109 ? 0.018 6.183 -11.787 1.00 96.50 109 GLU A C 1
ATOM 898 O O . GLU A 1 109 ? -0.161 6.654 -12.909 1.00 96.50 109 GLU A O 1
ATOM 903 N N . THR A 1 110 ? 1.239 5.903 -11.319 1.00 94.69 110 THR A N 1
ATOM 904 C CA . THR A 1 110 ? 2.474 6.219 -12.053 1.00 94.69 110 THR A CA 1
ATOM 905 C C . THR A 1 110 ? 2.757 5.244 -13.199 1.00 94.69 110 THR A C 1
ATOM 907 O O . THR A 1 110 ? 3.235 5.660 -14.253 1.00 94.69 110 THR A O 1
ATOM 910 N N . HIS A 1 111 ? 2.500 3.944 -13.017 1.00 93.81 111 HIS A N 1
ATOM 911 C CA . HIS A 1 111 ? 2.983 2.911 -13.948 1.00 93.81 111 HIS A CA 1
ATOM 912 C C . HIS A 1 111 ? 1.887 2.077 -14.621 1.00 93.81 111 HIS A C 1
ATOM 914 O O . HIS A 1 111 ? 2.135 1.498 -15.679 1.00 93.81 111 HIS A O 1
ATOM 920 N N . LYS A 1 112 ? 0.714 1.950 -13.995 1.00 94.00 112 LYS A N 1
ATOM 921 C CA . LYS A 1 112 ? -0.398 1.059 -14.376 1.00 94.00 112 LYS A CA 1
ATOM 922 C C . LYS A 1 112 ? -1.758 1.692 -14.015 1.00 94.00 112 LYS A C 1
ATOM 924 O O . LYS A 1 112 ? -2.504 1.126 -13.209 1.00 94.00 112 LYS A O 1
ATOM 929 N N . PRO A 1 113 ? -2.077 2.893 -14.538 1.00 95.44 113 PRO A N 1
ATOM 930 C CA . PRO A 1 113 ? -3.247 3.658 -14.098 1.00 95.44 113 PRO A CA 1
ATOM 931 C C . PRO A 1 113 ? -4.573 2.944 -14.393 1.00 95.44 113 PRO A C 1
ATOM 933 O O . PRO A 1 113 ? -5.551 3.143 -13.678 1.00 95.44 113 PRO A O 1
ATOM 936 N N . ASP A 1 114 ? -4.591 2.055 -15.390 1.00 96.56 114 ASP A N 1
ATOM 937 C CA . ASP A 1 114 ? -5.716 1.180 -15.730 1.00 96.56 114 ASP A CA 1
ATOM 938 C C . ASP A 1 114 ? -6.112 0.224 -14.592 1.00 96.56 114 ASP A C 1
ATOM 940 O O . ASP A 1 114 ? -7.246 -0.243 -14.549 1.00 96.56 114 ASP A O 1
ATOM 944 N N . LYS A 1 115 ? -5.205 -0.043 -13.644 1.00 96.81 115 LYS A N 1
ATOM 945 C CA . LYS A 1 115 ? -5.429 -0.934 -12.495 1.00 96.81 115 LYS A CA 1
ATOM 946 C C . LYS A 1 115 ? -5.845 -0.222 -11.216 1.00 96.81 115 LYS A C 1
ATOM 948 O O . LYS A 1 115 ? -6.067 -0.884 -10.203 1.00 96.81 115 LYS A O 1
ATOM 953 N N . MET A 1 116 ? -5.963 1.103 -11.235 1.00 97.25 116 MET A N 1
ATOM 954 C CA . MET A 1 116 ? -6.236 1.872 -10.022 1.00 97.25 116 MET A CA 1
ATOM 955 C C . MET A 1 116 ? -7.651 1.630 -9.472 1.00 97.25 116 MET A C 1
ATOM 957 O O . MET A 1 116 ? -7.819 1.453 -8.267 1.00 97.25 116 MET A O 1
ATOM 961 N N . GLU A 1 117 ? -8.665 1.578 -10.339 1.00 97.50 117 GLU A N 1
ATOM 962 C CA . GLU A 1 117 ? -10.055 1.314 -9.929 1.00 97.50 117 GLU A CA 1
ATOM 963 C C . GLU A 1 117 ? -10.237 -0.119 -9.403 1.00 97.50 117 GLU A C 1
ATOM 965 O O . GLU A 1 117 ? -10.870 -0.333 -8.361 1.00 97.50 117 GLU A O 1
ATOM 970 N N . ASP A 1 118 ? -9.607 -1.087 -10.076 1.00 97.88 118 ASP A N 1
ATOM 971 C CA . ASP A 1 118 ? -9.555 -2.485 -9.643 1.00 97.88 118 ASP A CA 1
ATOM 972 C C . ASP A 1 118 ? -8.924 -2.594 -8.249 1.00 97.88 118 ASP A C 1
ATOM 974 O O . ASP A 1 118 ? -9.493 -3.218 -7.350 1.00 97.88 118 ASP A O 1
ATOM 978 N N . PHE A 1 119 ? -7.767 -1.950 -8.050 1.00 98.19 119 PHE A N 1
ATOM 979 C CA . PHE A 1 119 ? -7.058 -1.946 -6.774 1.00 98.19 119 PHE A CA 1
ATOM 980 C C . PHE A 1 119 ? -7.893 -1.330 -5.664 1.00 98.19 119 PHE A C 1
ATOM 982 O O . PHE A 1 119 ? -7.978 -1.882 -4.567 1.00 98.19 119 PHE A O 1
ATOM 989 N N . ASP A 1 120 ? -8.510 -0.188 -5.939 1.00 98.12 120 ASP A N 1
ATOM 990 C CA . ASP A 1 120 ? -9.315 0.507 -4.958 1.00 98.12 120 ASP A CA 1
ATOM 991 C C . ASP A 1 120 ? -10.499 -0.345 -4.488 1.00 98.12 120 ASP A C 1
ATOM 993 O O . ASP A 1 120 ? -10.689 -0.557 -3.283 1.00 98.12 120 ASP A O 1
ATOM 997 N N . THR A 1 121 ? -11.255 -0.901 -5.434 1.00 98.12 121 THR A N 1
ATOM 998 C CA . THR A 1 121 ? -12.381 -1.792 -5.139 1.00 98.12 121 THR A CA 1
ATOM 999 C C . THR A 1 121 ? -11.906 -3.013 -4.354 1.00 98.12 121 THR A C 1
ATOM 1001 O O . THR A 1 121 ? -12.499 -3.397 -3.343 1.00 98.12 121 THR A O 1
ATOM 1004 N N . TRP A 1 122 ? -10.795 -3.609 -4.780 1.00 97.50 122 TRP A N 1
ATOM 1005 C CA . TRP A 1 122 ? -10.211 -4.792 -4.162 1.00 97.50 122 TRP A CA 1
ATOM 1006 C C . TRP A 1 122 ? -9.714 -4.541 -2.731 1.00 97.50 122 TRP A C 1
ATOM 1008 O O . TRP A 1 122 ? -9.967 -5.336 -1.817 1.00 97.50 122 TRP A O 1
ATOM 1018 N N . PHE A 1 123 ? -9.042 -3.414 -2.500 1.00 97.88 123 PHE A N 1
ATOM 1019 C CA . PHE A 1 123 ? -8.511 -3.054 -1.192 1.00 97.88 123 PHE A CA 1
ATOM 1020 C C . PHE A 1 123 ? -9.638 -2.682 -0.229 1.00 97.88 123 PHE A C 1
ATOM 1022 O O . PHE A 1 123 ? -9.670 -3.156 0.908 1.00 97.88 123 PHE A O 1
ATOM 1029 N N . THR A 1 124 ? -10.588 -1.857 -0.675 1.00 97.25 124 THR A N 1
ATOM 1030 C CA . THR A 1 124 ? -11.695 -1.382 0.167 1.00 97.25 124 THR A CA 1
ATOM 1031 C C . THR A 1 124 ? -12.686 -2.484 0.522 1.00 97.25 124 THR A C 1
ATOM 1033 O O . THR A 1 124 ? -13.197 -2.479 1.644 1.00 97.25 124 THR A O 1
ATOM 1036 N N . LYS A 1 125 ? -12.905 -3.470 -0.358 1.00 97.44 125 LYS A N 1
ATOM 1037 C CA . LYS A 1 125 ? -13.737 -4.650 -0.072 1.00 97.44 125 LYS A CA 1
ATOM 1038 C C . LYS A 1 125 ? -13.268 -5.394 1.182 1.00 97.44 125 LYS A C 1
ATOM 1040 O O . LYS A 1 125 ? -14.088 -5.715 2.045 1.00 97.44 125 LYS A O 1
ATOM 1045 N N . GLU A 1 126 ? -11.960 -5.610 1.306 1.00 96.31 126 GLU A N 1
ATOM 1046 C CA . GLU A 1 126 ? -11.368 -6.334 2.436 1.00 96.31 126 GLU A CA 1
ATOM 1047 C C . GLU A 1 126 ? -11.128 -5.417 3.646 1.00 96.31 126 GLU A C 1
ATOM 1049 O O . GLU A 1 126 ? -11.551 -5.709 4.764 1.00 96.31 126 GLU A O 1
ATOM 1054 N N . ALA A 1 127 ? -10.500 -4.256 3.434 1.00 95.62 127 ALA A N 1
ATOM 1055 C CA . ALA A 1 127 ? -10.142 -3.330 4.508 1.00 95.62 127 ALA A CA 1
ATOM 1056 C C . ALA A 1 127 ? -11.362 -2.622 5.126 1.00 95.62 127 ALA A C 1
ATOM 1058 O O . ALA A 1 127 ? -11.317 -2.180 6.276 1.00 95.62 127 ALA A O 1
ATOM 1059 N N . GLY A 1 128 ? -12.451 -2.494 4.364 1.00 97.00 128 GLY A N 1
ATOM 1060 C CA . GLY A 1 128 ? -13.676 -1.779 4.723 1.00 97.00 128 GLY A CA 1
ATOM 1061 C C . GLY A 1 128 ? -13.596 -0.252 4.615 1.00 97.00 128 GLY A C 1
ATOM 1062 O O . GLY A 1 128 ? -14.621 0.404 4.747 1.00 97.00 128 GLY A O 1
ATOM 1063 N N . SER A 1 129 ? -12.410 0.322 4.408 1.00 97.06 129 SER A N 1
ATOM 1064 C CA . SER A 1 129 ? -12.187 1.753 4.166 1.00 97.06 129 SER A CA 1
ATOM 1065 C C . SER A 1 129 ? -10.782 1.970 3.589 1.00 97.06 129 SER A C 1
ATOM 1067 O O . SER A 1 129 ? -9.927 1.089 3.675 1.00 97.06 129 SER A O 1
ATOM 1069 N N . ARG A 1 130 ? -10.523 3.161 3.039 1.00 96.94 130 ARG A N 1
ATOM 1070 C CA . ARG A 1 130 ? -9.179 3.654 2.678 1.00 96.94 130 ARG A CA 1
ATOM 1071 C C . ARG A 1 130 ? -8.502 4.373 3.849 1.00 96.94 130 ARG A C 1
ATOM 1073 O O . ARG A 1 130 ? -7.276 4.486 3.905 1.00 96.94 130 ARG A O 1
ATOM 1080 N N . VAL A 1 131 ? -9.288 4.872 4.804 1.00 97.75 131 VAL A N 1
ATOM 1081 C CA . VAL A 1 131 ? -8.832 5.727 5.904 1.00 97.75 131 VAL A CA 1
ATOM 1082 C C . VAL A 1 131 ? -8.241 4.874 7.023 1.00 97.75 131 VAL A C 1
ATOM 1084 O O . VAL A 1 131 ? -8.905 4.025 7.614 1.00 97.75 131 VAL A O 1
ATOM 1087 N N . CYS A 1 132 ? -6.986 5.140 7.392 1.00 97.19 132 CYS A N 1
ATOM 1088 C CA . CYS A 1 132 ? -6.225 4.303 8.327 1.00 97.19 132 CYS A CA 1
ATOM 1089 C C . CYS A 1 132 ? -6.920 4.128 9.690 1.00 97.19 132 CYS A C 1
ATOM 1091 O O . CYS A 1 132 ? -6.949 3.034 10.256 1.00 97.19 132 CYS A O 1
ATOM 1093 N N . LYS A 1 133 ? -7.503 5.207 10.226 1.00 96.25 133 LYS A N 1
ATOM 1094 C CA . LYS A 1 133 ? -8.226 5.161 11.506 1.00 96.25 133 LYS A CA 1
ATOM 1095 C C . LYS A 1 133 ? -9.493 4.309 11.426 1.00 96.25 133 LYS A C 1
ATOM 1097 O O . LYS A 1 133 ? -9.804 3.612 12.388 1.00 96.25 133 LYS A O 1
ATOM 1102 N N . GLU A 1 134 ? -10.194 4.350 10.299 1.00 97.12 134 GLU A N 1
ATOM 1103 C CA . GLU A 1 134 ? -11.424 3.586 10.088 1.00 97.12 134 GLU A CA 1
ATOM 1104 C C . GLU A 1 134 ? -11.126 2.101 9.932 1.00 97.12 134 GLU A C 1
ATOM 1106 O O . GLU A 1 134 ? -11.748 1.301 10.621 1.00 97.12 134 GLU A O 1
ATOM 1111 N N . ILE A 1 135 ? -10.102 1.738 9.152 1.00 97.06 135 ILE A N 1
ATOM 1112 C CA . ILE A 1 135 ? -9.636 0.348 9.020 1.00 97.06 135 ILE A CA 1
ATOM 1113 C C . ILE A 1 135 ? -9.297 -0.230 10.403 1.00 97.06 135 ILE A C 1
ATOM 1115 O O . ILE A 1 135 ? -9.796 -1.286 10.796 1.00 97.06 135 ILE A O 1
ATOM 1119 N N . ARG A 1 136 ? -8.517 0.512 11.203 1.00 94.81 136 ARG A N 1
ATOM 1120 C CA . ARG A 1 136 ? -8.144 0.103 12.569 1.00 94.81 136 ARG A CA 1
ATOM 1121 C C . ARG A 1 136 ? -9.351 -0.047 13.497 1.00 94.81 136 ARG A C 1
ATOM 1123 O O . ARG A 1 136 ? -9.338 -0.925 14.357 1.00 94.81 136 ARG A O 1
ATOM 1130 N N . LYS A 1 137 ? -10.375 0.802 13.351 1.00 95.31 137 LYS A N 1
ATOM 1131 C CA . LYS A 1 137 ? -11.622 0.725 14.129 1.00 95.31 137 LYS A CA 1
ATOM 1132 C C . LYS A 1 137 ? -12.500 -0.444 13.676 1.00 95.31 137 LYS A C 1
ATOM 1134 O O . LYS A 1 137 ? -13.098 -1.100 14.522 1.00 95.31 137 LYS A O 1
ATOM 1139 N N . GLY A 1 138 ? -12.551 -0.703 12.371 1.00 93.06 138 GLY A N 1
ATOM 1140 C CA . GLY A 1 138 ? -13.316 -1.787 11.759 1.00 93.06 138 GLY A CA 1
ATOM 1141 C C . GLY A 1 138 ? -12.741 -3.174 12.042 1.00 93.06 138 GLY A C 1
ATOM 1142 O O . GLY A 1 138 ? -13.482 -4.148 11.986 1.00 93.06 138 GLY A O 1
ATOM 1143 N N . LYS A 1 139 ? -11.445 -3.270 12.380 1.00 91.38 139 LYS A N 1
ATOM 1144 C CA . LYS A 1 139 ? -10.737 -4.508 12.765 1.00 91.38 139 LYS A CA 1
ATOM 1145 C C . LYS A 1 139 ? -10.787 -5.638 11.723 1.00 91.38 139 LYS A C 1
ATOM 1147 O O . LYS A 1 139 ? -10.445 -6.766 12.058 1.00 91.38 139 LYS A O 1
ATOM 1152 N N . LYS A 1 140 ? -11.154 -5.335 10.472 1.00 92.88 140 LYS A N 1
ATOM 1153 C CA . LYS A 1 140 ? -11.072 -6.283 9.350 1.00 92.88 140 LYS A CA 1
ATOM 1154 C C . LYS A 1 140 ? -9.617 -6.580 8.986 1.00 92.88 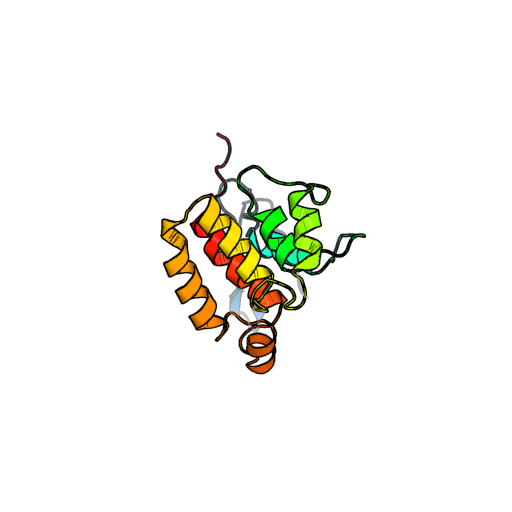140 LYS A C 1
ATOM 1156 O O . LYS A 1 140 ? -9.222 -7.735 8.922 1.00 92.88 140 LYS A O 1
ATOM 1161 N N . LEU A 1 141 ? -8.806 -5.527 8.852 1.00 94.62 141 LEU A N 1
ATOM 1162 C CA . LEU A 1 141 ? -7.362 -5.617 8.638 1.00 94.62 141 LEU A CA 1
ATOM 1163 C C . LEU A 1 141 ? -6.597 -4.808 9.691 1.00 94.62 141 LEU A C 1
ATOM 1165 O O . LEU A 1 141 ? -7.007 -3.724 10.109 1.00 94.62 141 LEU A O 1
ATOM 1169 N N . ASN A 1 142 ? -5.447 -5.337 10.107 1.00 95.44 142 ASN A N 1
ATOM 1170 C CA . ASN A 1 142 ? -4.436 -4.590 10.856 1.00 95.44 142 ASN A CA 1
ATOM 1171 C C . ASN A 1 142 ? -3.340 -4.078 9.897 1.00 95.44 142 ASN A C 1
ATOM 1173 O O . ASN A 1 142 ? -3.388 -4.351 8.701 1.00 95.44 142 ASN A O 1
ATOM 1177 N N . CYS A 1 143 ? -2.335 -3.350 10.399 1.00 96.25 143 CYS A N 1
ATOM 1178 C CA . CYS A 1 143 ? -1.275 -2.805 9.539 1.00 96.25 143 CYS A CA 1
ATOM 1179 C C . CYS A 1 143 ? -0.517 -3.885 8.744 1.00 96.25 143 CYS A C 1
ATOM 1181 O O . CYS A 1 143 ? -0.219 -3.651 7.578 1.00 96.25 143 CYS A O 1
ATOM 1183 N N . ASN A 1 144 ? -0.248 -5.051 9.346 1.00 95.50 144 ASN A N 1
ATOM 1184 C CA . ASN A 1 144 ? 0.384 -6.179 8.652 1.00 95.50 144 ASN A CA 1
ATOM 1185 C C . ASN A 1 144 ? -0.522 -6.680 7.522 1.00 95.50 144 ASN A C 1
ATOM 1187 O O . ASN A 1 144 ? -0.067 -6.864 6.400 1.00 95.50 144 ASN A O 1
ATOM 1191 N N . GLY A 1 145 ? -1.816 -6.834 7.818 1.00 96.12 145 GLY A N 1
ATOM 1192 C CA . GLY A 1 145 ? -2.836 -7.225 6.854 1.00 96.12 145 GLY A CA 1
ATOM 1193 C C . GLY A 1 145 ? -2.942 -6.241 5.694 1.00 96.12 145 GLY A C 1
ATOM 1194 O O . GLY A 1 145 ? -2.976 -6.673 4.556 1.00 96.12 145 GLY A O 1
ATOM 1195 N N . CYS A 1 146 ? -2.908 -4.929 5.945 1.00 97.62 146 CYS A N 1
ATOM 1196 C CA . CYS A 1 146 ? -2.926 -3.928 4.874 1.00 97.62 146 CYS A CA 1
ATOM 1197 C C . CYS A 1 146 ? -1.698 -4.011 3.958 1.00 97.62 146 CYS A C 1
ATOM 1199 O O . CYS A 1 146 ? -1.841 -3.811 2.757 1.00 97.62 146 CYS A O 1
ATOM 1201 N N . VAL A 1 147 ? -0.506 -4.270 4.512 1.00 97.12 147 VAL A N 1
ATOM 1202 C CA . VAL A 1 147 ? 0.727 -4.439 3.721 1.00 97.12 147 VAL A CA 1
ATOM 1203 C C . VAL A 1 147 ? 0.642 -5.710 2.879 1.00 97.12 147 VAL A C 1
ATOM 1205 O O . VAL A 1 147 ? 0.861 -5.650 1.675 1.00 97.12 147 VAL A O 1
ATOM 1208 N N . LEU A 1 148 ? 0.254 -6.831 3.489 1.00 96.12 148 LEU A N 1
ATOM 1209 C CA . LEU A 1 148 ? 0.122 -8.111 2.79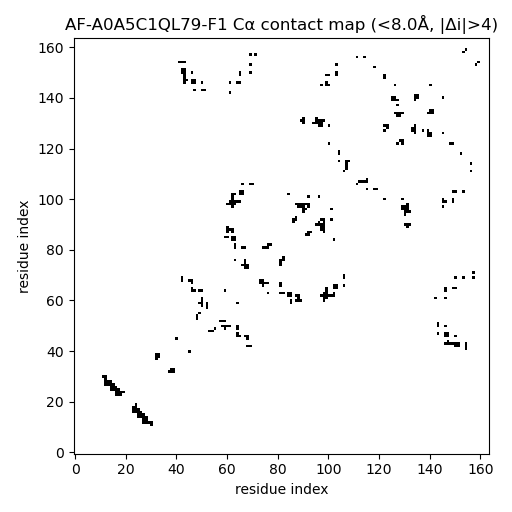5 1.00 96.12 148 LEU A CA 1
ATOM 1210 C C . LEU 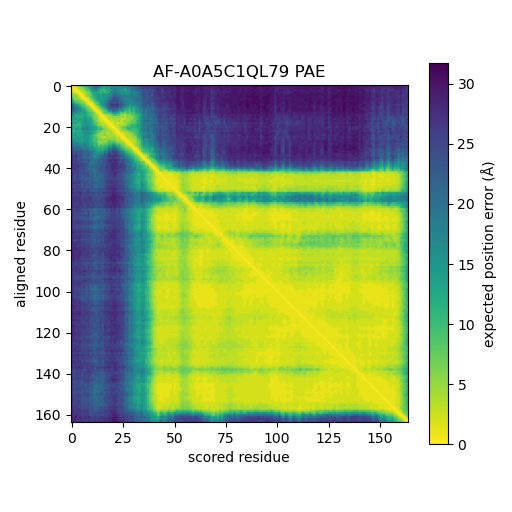A 1 148 ? -0.945 -8.048 1.697 1.00 96.12 148 LEU A C 1
ATOM 1212 O O . LEU A 1 148 ? -0.720 -8.502 0.582 1.00 96.12 148 LEU A O 1
ATOM 1216 N N . HIS A 1 149 ? -2.096 -7.447 2.007 1.00 97.25 149 HIS A N 1
ATOM 1217 C CA . HIS A 1 149 ? -3.182 -7.246 1.055 1.00 97.25 149 HIS A CA 1
ATOM 1218 C C . HIS A 1 149 ? -2.679 -6.375 -0.101 1.00 97.25 149 HIS A C 1
ATOM 1220 O O . HIS A 1 149 ? -2.588 -6.851 -1.222 1.00 97.25 149 HIS A O 1
ATOM 1226 N N . ALA A 1 150 ? -2.205 -5.153 0.147 1.00 97.31 150 ALA A N 1
ATOM 1227 C CA . ALA A 1 150 ? -1.675 -4.318 -0.936 1.00 97.31 150 ALA A CA 1
ATOM 1228 C C . ALA A 1 150 ? -0.616 -5.040 -1.797 1.00 97.31 150 ALA A C 1
ATOM 1230 O O . ALA A 1 150 ? -0.684 -4.970 -3.019 1.00 97.31 150 ALA A O 1
ATOM 1231 N N . GLY A 1 151 ? 0.302 -5.786 -1.174 1.00 96.06 151 GLY A N 1
ATOM 1232 C CA . GLY A 1 151 ? 1.310 -6.571 -1.885 1.00 96.06 151 GLY A CA 1
ATOM 1233 C C . GLY A 1 151 ? 0.728 -7.646 -2.809 1.00 96.06 151 GLY A C 1
ATOM 1234 O O . GLY A 1 151 ? 1.129 -7.725 -3.964 1.00 96.06 151 GLY A O 1
ATOM 1235 N N . ARG A 1 152 ? -0.274 -8.410 -2.358 1.00 95.25 152 ARG A N 1
ATOM 1236 C CA . ARG A 1 152 ? -0.919 -9.455 -3.177 1.00 95.25 152 ARG A CA 1
ATOM 1237 C C . ARG A 1 152 ? -1.457 -8.921 -4.497 1.00 95.25 152 ARG A C 1
ATOM 1239 O O . ARG A 1 152 ? -1.220 -9.528 -5.528 1.00 95.25 152 ARG A O 1
ATOM 1246 N N . PHE A 1 153 ? -2.133 -7.774 -4.472 1.00 95.81 153 PHE A N 1
ATOM 1247 C CA . PHE A 1 153 ? -2.608 -7.152 -5.707 1.00 95.81 153 PHE A CA 1
ATOM 1248 C C . PHE A 1 153 ? -1.443 -6.702 -6.598 1.00 95.81 153 PHE A C 1
ATOM 1250 O O . PHE A 1 153 ? -1.473 -6.863 -7.815 1.00 95.81 153 PHE A O 1
ATOM 1257 N N . LEU A 1 154 ? -0.391 -6.144 -5.996 1.00 95.00 154 LEU A N 1
ATOM 1258 C CA . LEU A 1 154 ? 0.769 -5.658 -6.738 1.00 95.00 154 LEU A CA 1
ATOM 1259 C C . LEU A 1 154 ? 1.612 -6.785 -7.349 1.00 95.00 154 LEU A C 1
ATOM 1261 O O . LEU A 1 154 ? 2.247 -6.538 -8.370 1.00 95.00 154 LEU A O 1
ATOM 1265 N N . ASN A 1 155 ? 1.600 -8.001 -6.797 1.00 92.56 155 ASN A N 1
ATOM 1266 C CA . ASN A 1 155 ? 2.238 -9.163 -7.425 1.00 92.56 155 ASN A CA 1
ATOM 1267 C C . ASN A 1 155 ? 1.665 -9.462 -8.808 1.00 92.56 155 ASN A C 1
ATOM 1269 O O . ASN A 1 155 ? 2.424 -9.738 -9.735 1.00 92.56 155 ASN A O 1
ATOM 1273 N N . ASP A 1 156 ? 0.342 -9.374 -8.944 1.00 90.38 156 ASP A N 1
ATOM 1274 C CA . ASP A 1 156 ? -0.347 -9.644 -10.206 1.00 90.38 156 ASP A CA 1
ATOM 1275 C C . ASP A 1 156 ? -0.057 -8.548 -11.245 1.00 90.38 156 ASP A C 1
ATOM 1277 O O . ASP A 1 156 ? -0.006 -8.804 -12.448 1.00 90.38 156 ASP A O 1
ATOM 1281 N N . VAL A 1 157 ? 0.155 -7.310 -10.785 1.00 90.62 157 VAL A N 1
ATOM 1282 C CA . VAL A 1 157 ? 0.353 -6.136 -11.650 1.00 90.62 157 VAL A CA 1
ATOM 1283 C C . VAL A 1 157 ? 1.819 -5.915 -12.035 1.00 90.62 157 VAL A C 1
ATOM 1285 O O . VAL A 1 157 ? 2.113 -5.499 -13.163 1.00 90.62 157 VAL A O 1
ATOM 1288 N N . PHE A 1 158 ? 2.737 -6.187 -11.110 1.00 88.19 158 PHE A N 1
ATOM 1289 C CA . PHE A 1 158 ? 4.182 -6.044 -11.266 1.00 88.19 158 PHE A CA 1
ATOM 1290 C C . PHE A 1 158 ? 4.860 -7.410 -11.085 1.00 88.19 158 PHE A C 1
ATOM 1292 O O . PHE A 1 158 ? 5.552 -7.619 -10.083 1.00 88.19 158 PHE A O 1
ATOM 1299 N N . PRO A 1 159 ? 4.682 -8.355 -12.026 1.00 77.94 159 PRO A N 1
ATOM 1300 C CA . PRO A 1 159 ? 5.329 -9.655 -11.934 1.00 77.94 159 PRO A CA 1
ATOM 1301 C C . PRO A 1 159 ? 6.852 -9.502 -11.984 1.00 77.94 159 PRO A C 1
ATOM 1303 O O . PRO A 1 159 ? 7.385 -8.630 -12.675 1.00 77.94 159 PRO A O 1
ATOM 1306 N N . VAL A 1 160 ? 7.567 -10.360 -11.253 1.00 73.12 160 VAL A N 1
ATOM 1307 C CA . VAL A 1 160 ? 9.023 -10.457 -11.390 1.00 73.12 160 VAL A CA 1
ATOM 1308 C C . VAL A 1 160 ? 9.302 -11.054 -12.763 1.00 73.12 160 VAL A C 1
ATOM 1310 O O . VAL A 1 160 ? 8.942 -12.197 -13.037 1.00 73.12 160 VAL A O 1
ATOM 1313 N N . HIS A 1 161 ? 9.912 -10.277 -13.652 1.00 55.69 161 HIS A N 1
ATOM 1314 C CA . HIS A 1 161 ? 10.483 -10.849 -14.860 1.00 55.69 161 HIS A CA 1
ATOM 1315 C C . HIS A 1 161 ? 11.765 -11.565 -14.451 1.00 55.69 161 HIS A C 1
ATOM 1317 O O . HIS A 1 161 ? 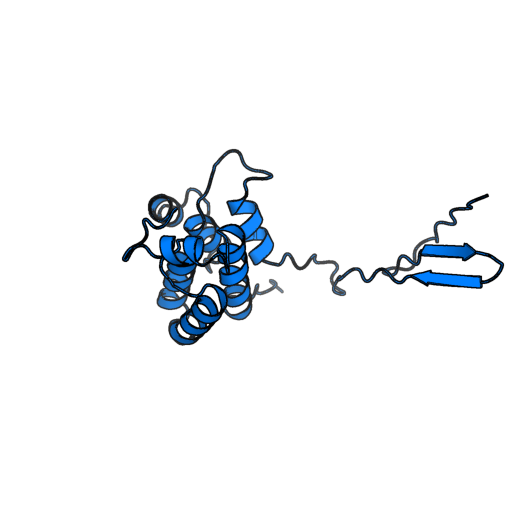12.773 -10.914 -14.175 1.00 55.69 161 HIS A O 1
ATOM 1323 N N . ASN A 1 162 ? 11.712 -12.896 -14.378 1.00 46.09 162 ASN A N 1
ATOM 1324 C CA . ASN A 1 162 ? 12.916 -13.709 -14.275 1.00 46.09 162 ASN A CA 1
ATOM 1325 C C . ASN A 1 162 ? 13.808 -13.340 -15.463 1.00 46.09 162 ASN A C 1
ATOM 1327 O O . ASN A 1 162 ? 13.421 -13.536 -16.618 1.00 46.09 162 ASN A O 1
ATOM 1331 N N . ALA A 1 163 ? 14.958 -12.726 -15.176 1.00 35.12 163 ALA A N 1
ATOM 1332 C CA . ALA A 1 163 ? 15.973 -12.478 -16.183 1.00 35.12 163 ALA A CA 1
ATOM 1333 C C . ALA A 1 163 ? 16.343 -13.835 -16.796 1.00 35.12 163 ALA A C 1
ATOM 1335 O O . ALA A 1 163 ? 16.733 -14.754 -16.075 1.00 35.12 163 ALA A O 1
ATOM 1336 N N . SER A 1 164 ? 16.095 -13.966 -18.101 1.00 31.44 164 SER A N 1
ATOM 1337 C CA . SER A 1 164 ? 16.469 -15.138 -18.899 1.00 31.44 164 SER A CA 1
ATOM 1338 C C . SER A 1 164 ? 17.982 -15.254 -19.033 1.00 31.44 164 SER A C 1
ATOM 1340 O O . SER A 1 164 ? 18.642 -14.190 -19.083 1.00 31.44 164 SER A O 1
#

Sequence (164 aa):
MIRFLIPLNQRHTSAIYFYIDNICFFIYILNNQNESGELLVNREDEALEHFTHKNRKVRVNCAQAILKTYHPTGLELESELVQEFKQYGHGKAPQKYCGAYFAASFLLETHKPDKMEDFDTWFTKEAGSRVCKEIRKGKKLNCNGCVLHAGRFLNDVFPVHNAS

Solvent-accessible surface area (backbone atoms only — not comparable to full-atom values): 9670 Å² total; per-residue (Å²): 135,91,78,87,79,80,81,83,86,75,90,92,66,70,72,55,83,47,80,57,96,92,42,79,47,84,50,82,58,85,76,94,70,56,96,81,76,54,79,81,70,53,59,21,55,53,23,38,46,48,40,68,33,84,89,53,95,64,88,45,36,45,13,26,17,41,40,39,64,66,40,90,84,64,52,53,76,86,33,68,71,40,50,62,33,59,62,19,29,96,27,54,25,77,92,31,19,25,16,19,55,51,30,49,47,53,52,22,61,74,76,40,54,88,48,41,67,59,48,49,56,58,48,31,69,61,28,70,40,63,33,31,68,54,15,58,72,65,61,66,30,52,74,66,46,41,31,34,50,48,28,56,60,44,46,77,75,59,61,84,77,77,82,127

Nearest PDB structures (foldseek):
  1inz-assembly1_A  TM=2.793E-01  e=1.867E+00  Homo sapiens
  8iy5-assembly1_R  TM=1.427E-01  e=7.934E+00  Homo sapiens

Radius of gyration: 20.82 Å; Cα contacts (8 Å, |Δi|>4): 218; chains: 1; bounding box: 33×65×38 Å

Organism: NCBI:txid2518645

Mean predicted aligned error: 12.15 Å

Foldseek 3Di:
DDDDDDDPDDDDWDWDWDDDPNDTDTDTDHDDDDPVRDDPPLLLVVLLCQQVVPPDPDHAALLLSQLQSQQQVHDDCPDPVSVVLSCPHPQSPVVSFHSNLVNLLVNCVVPPVVCNVVLVCQLCVQQVDRHNVVSVVVVSDDSSRSSSSSSVSSCVVRPDDDDD